Protein AF-V6TPW8-F1 (afdb_monomer)

Organism: Giardia intestinalis (NCBI:txid5741)

Nearest PDB structures (foldseek):
  1ewf-assembly1_A  TM=6.046E-01  e=5.105E-02  Homo sapiens
  8bgm-assembly2_D  TM=3.207E-01  e=4.972E+00  Paraclostridium bifermentans
  8bgm-assembly1_B  TM=3.013E-01  e=5.591E+00  Paraclostridium bifermentans

Secondary structure (DSSP, 8-state):
---SEEEEEEEEEEEEEEEEETTEEEEEEEEEEEEEEEEEEESS---TTHHHHHHHHIIIIIHHHHHHHHHTT-SEE--GGG--TTT-EEEE-TTSS-EEEE----S-TTT-

Foldseek 3Di:
DPDQWDKDWDWDKDKDFPFADPQATAIAMDTPAIHDIDTPGHNDDDCPCVRVVVVCCCHPPVRVVVRCVCHPVHDDGHDVQFFDRVAWDWDDDPPDPDIDIDGHGPPPPVVD

Sequence (112 aa):
VEGSVLLTSALKIRKFIYGFNNDQVRAYVELLGVHGIAVTKNANGDTSYTVPLLAYMVSEKYLPFVNPFLAEPGICLMNGNFIDYATVSTVCLCGEDRVLFASDIEGNRYFA

Radius of gyration: 20.16 Å; Cα contacts (8 Å, |Δi|>4): 165; chains: 1; bounding box: 47×25×56 Å

Mean predicted aligned error: 10.93 Å

pLDDT: mean 74.66, std 9.41, range [42.56, 89.38]

Solvent-accessible surface area (backbone atoms only — not comparable to full-atom values): 6884 Å² total; per-residue (Å²): 130,84,75,63,62,40,80,46,63,49,71,44,68,45,79,43,77,82,48,69,57,93,39,18,38,24,32,44,64,44,82,78,46,78,41,77,75,42,77,80,40,71,80,85,70,87,64,84,59,52,62,62,49,50,49,46,47,42,63,74,49,48,38,69,58,49,31,51,43,27,52,55,84,25,77,45,83,49,77,58,89,42,49,31,72,90,55,55,42,81,46,81,48,87,94,52,102,56,79,46,76,46,56,49,68,44,90,48,79,90,82,107

Structure (mmCIF, N/CA/C/O backbone):
data_AF-V6TPW8-F1
#
_entry.id   AF-V6TPW8-F1
#
loop_
_atom_site.group_PDB
_atom_site.id
_atom_site.type_symbol
_atom_site.label_atom_id
_atom_site.label_alt_id
_atom_site.label_comp_id
_atom_site.label_asym_id
_atom_site.label_entity_id
_atom_site.label_seq_id
_atom_site.pdbx_PDB_ins_code
_atom_site.Cartn_x
_atom_site.Cartn_y
_atom_site.Cartn_z
_atom_site.occupancy
_atom_site.B_iso_or_equiv
_atom_site.auth_seq_id
_atom_site.auth_comp_id
_atom_site.auth_asym_id
_atom_site.auth_atom_id
_atom_site.pdbx_PDB_model_num
ATOM 1 N N . VAL A 1 1 ? 17.233 19.892 -19.324 1.00 42.56 1 VAL A N 1
ATOM 2 C CA . VAL A 1 1 ? 17.650 18.700 -20.094 1.00 42.56 1 VAL A CA 1
ATOM 3 C C . VAL A 1 1 ? 16.449 17.778 -20.143 1.00 42.56 1 VAL A C 1
ATOM 5 O O . VAL A 1 1 ? 16.064 17.262 -19.102 1.00 42.56 1 VAL A O 1
AT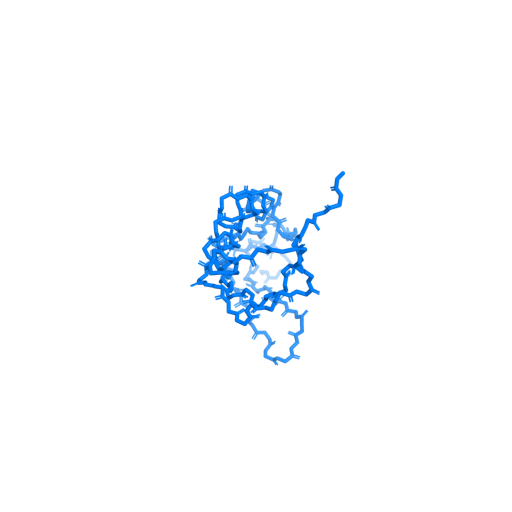OM 8 N N . GLU A 1 2 ? 15.772 17.694 -21.288 1.00 43.56 2 GLU A N 1
ATOM 9 C CA . GLU A 1 2 ? 14.705 16.706 -21.496 1.00 43.56 2 GLU A CA 1
ATOM 10 C C . GLU A 1 2 ? 15.305 15.299 -21.385 1.00 43.56 2 GLU A C 1
ATOM 12 O O . GLU A 1 2 ? 16.385 15.047 -21.920 1.00 43.56 2 GLU A O 1
ATOM 17 N N . GLY A 1 3 ? 14.640 14.399 -20.659 1.00 53.91 3 GLY A N 1
ATOM 18 C CA . GLY A 1 3 ? 15.132 13.041 -20.445 1.00 53.91 3 GLY A CA 1
ATOM 19 C C . GLY A 1 3 ? 15.262 12.272 -21.761 1.00 53.91 3 GLY A C 1
ATOM 20 O O . GLY A 1 3 ? 14.306 12.164 -22.527 1.00 53.91 3 GLY A O 1
ATOM 21 N N . SER A 1 4 ? 16.444 11.709 -22.006 1.00 63.25 4 SER A N 1
ATOM 22 C CA . SER A 1 4 ? 16.781 10.941 -23.214 1.00 63.25 4 SER A CA 1
ATOM 23 C C . SER A 1 4 ? 16.031 9.606 -23.334 1.00 63.25 4 SER A C 1
ATOM 25 O O . SER A 1 4 ? 16.117 8.950 -24.374 1.00 63.25 4 SER A O 1
ATOM 27 N N . VAL A 1 5 ? 15.324 9.193 -22.272 1.00 65.44 5 VAL A N 1
ATOM 28 C CA . VAL A 1 5 ? 14.581 7.933 -22.186 1.00 65.44 5 VAL A CA 1
ATOM 29 C C . VAL A 1 5 ? 13.255 8.144 -21.450 1.00 65.44 5 VAL A C 1
ATOM 31 O O . VAL A 1 5 ? 13.242 8.679 -20.342 1.00 65.44 5 VAL A O 1
ATOM 34 N N . LEU A 1 6 ? 12.152 7.692 -22.051 1.00 73.00 6 LEU A N 1
ATOM 35 C CA . LEU A 1 6 ? 10.829 7.622 -21.422 1.00 73.00 6 LEU A CA 1
ATOM 36 C C . LEU A 1 6 ? 10.450 6.152 -21.230 1.00 73.00 6 LEU A C 1
ATOM 38 O O . LEU A 1 6 ? 10.432 5.395 -22.201 1.00 73.00 6 LEU A O 1
ATOM 42 N N . LEU A 1 7 ? 10.153 5.760 -19.991 1.00 71.69 7 LEU A N 1
ATOM 43 C CA . LEU A 1 7 ? 9.753 4.399 -19.634 1.00 71.69 7 LEU A CA 1
ATOM 44 C C . LEU A 1 7 ? 8.286 4.385 -19.212 1.00 71.69 7 LEU A C 1
ATOM 46 O O . LEU A 1 7 ? 7.850 5.216 -18.417 1.00 71.69 7 LEU A O 1
ATOM 50 N N . THR A 1 8 ? 7.535 3.415 -19.712 1.00 70.56 8 THR A N 1
ATOM 51 C CA . THR A 1 8 ? 6.187 3.095 -19.239 1.00 70.56 8 THR A CA 1
ATOM 52 C C . THR A 1 8 ? 6.202 1.664 -18.731 1.00 70.56 8 THR A C 1
ATOM 54 O O . THR A 1 8 ? 6.762 0.789 -19.378 1.00 70.56 8 THR A O 1
ATOM 57 N N . SER A 1 9 ? 5.642 1.414 -17.552 1.00 72.44 9 SER A N 1
ATOM 58 C CA . SER A 1 9 ? 5.681 0.090 -16.934 1.00 72.44 9 SER A CA 1
ATOM 59 C C . SER A 1 9 ? 4.485 -0.132 -16.030 1.00 72.44 9 SER A C 1
ATOM 61 O O . SER A 1 9 ? 4.004 0.799 -15.383 1.00 72.44 9 SER A O 1
ATOM 63 N N . ALA A 1 10 ? 4.051 -1.387 -15.947 1.00 77.56 10 ALA A N 1
ATOM 64 C CA . ALA A 1 10 ? 3.160 -1.844 -14.901 1.00 77.56 10 ALA A CA 1
ATOM 65 C C . ALA A 1 10 ? 3.984 -2.214 -13.657 1.00 77.56 10 ALA A C 1
ATOM 67 O O . ALA A 1 10 ? 4.744 -3.186 -13.648 1.00 77.56 10 ALA A O 1
ATOM 68 N N . LEU A 1 11 ? 3.828 -1.440 -12.586 1.00 78.75 11 LEU A N 1
ATOM 69 C CA . LEU A 1 11 ? 4.445 -1.753 -11.302 1.00 78.75 11 LEU A CA 1
ATOM 70 C C . LEU A 1 11 ? 3.568 -2.750 -10.546 1.00 78.75 11 LEU A C 1
ATOM 72 O O . LEU A 1 11 ? 2.384 -2.505 -10.314 1.00 78.75 11 LEU A O 1
ATOM 76 N N . LYS A 1 12 ? 4.158 -3.870 -10.126 1.00 80.19 12 LYS A N 1
ATOM 77 C CA . LYS A 1 12 ? 3.511 -4.788 -9.196 1.00 80.19 12 LYS A CA 1
ATOM 78 C C . LYS A 1 12 ? 3.827 -4.318 -7.788 1.00 80.19 12 LYS A C 1
ATOM 80 O O . LYS A 1 12 ? 4.937 -4.493 -7.289 1.00 80.19 12 LYS A O 1
ATOM 85 N N . ILE A 1 13 ? 2.838 -3.703 -7.167 1.00 81.25 13 ILE A N 1
ATOM 86 C CA . ILE A 1 13 ? 2.964 -3.059 -5.870 1.00 81.25 13 ILE A CA 1
ATOM 87 C C . ILE A 1 13 ? 2.056 -3.777 -4.870 1.00 81.25 13 ILE A C 1
ATOM 89 O O . ILE A 1 13 ? 0.943 -4.174 -5.213 1.00 81.25 13 ILE A O 1
ATOM 93 N N . ARG A 1 14 ? 2.521 -3.940 -3.629 1.00 79.25 14 ARG A N 1
ATOM 94 C CA . ARG A 1 14 ? 1.722 -4.455 -2.514 1.00 79.25 14 ARG A CA 1
ATOM 95 C C . ARG A 1 14 ? 1.516 -3.360 -1.482 1.00 79.25 14 ARG A C 1
ATOM 97 O O . ARG A 1 14 ? 2.481 -2.764 -1.018 1.00 79.25 14 ARG A O 1
ATOM 104 N N . LYS A 1 15 ? 0.258 -3.120 -1.117 1.00 78.56 15 LYS A N 1
ATOM 105 C CA . LYS A 1 15 ? -0.105 -2.235 -0.007 1.00 78.56 15 LYS A CA 1
ATOM 106 C C . LYS A 1 15 ? -0.244 -3.038 1.282 1.00 78.56 15 LYS A C 1
ATOM 108 O O . LYS A 1 15 ? -0.792 -4.140 1.261 1.00 78.56 15 LYS A O 1
ATOM 113 N N . PHE A 1 16 ? 0.184 -2.448 2.385 1.00 75.44 16 PHE A N 1
ATOM 114 C CA . PHE A 1 16 ? -0.019 -2.951 3.734 1.00 75.44 16 PHE A CA 1
ATOM 115 C C . PHE A 1 16 ? -0.666 -1.879 4.582 1.00 75.44 16 PHE A C 1
ATOM 117 O O . PHE A 1 16 ? -0.138 -0.778 4.684 1.00 75.44 16 PHE A O 1
ATOM 124 N N . ILE A 1 17 ? -1.788 -2.217 5.204 1.00 68.25 17 ILE A N 1
ATOM 125 C CA . ILE A 1 17 ? -2.412 -1.400 6.240 1.00 68.25 17 ILE A CA 1
ATOM 126 C C . ILE A 1 17 ? -1.998 -2.061 7.546 1.00 68.25 17 ILE A C 1
ATOM 128 O O . ILE A 1 17 ? -2.393 -3.196 7.797 1.00 68.25 17 ILE A O 1
ATOM 132 N N . TYR A 1 18 ? -1.113 -1.419 8.305 1.00 66.31 18 TYR A N 1
ATOM 133 C CA . TYR A 1 18 ? -0.504 -2.049 9.482 1.00 66.31 18 TYR A CA 1
ATOM 134 C C . TYR A 1 18 ? -1.104 -1.563 10.803 1.00 66.31 18 TYR A C 1
ATOM 136 O O . TYR A 1 18 ? -0.752 -2.095 11.852 1.00 66.31 18 TYR A O 1
ATOM 144 N N . GLY A 1 19 ? -2.018 -0.588 10.772 1.00 63.56 19 GLY A N 1
ATOM 145 C CA . GLY A 1 19 ? -2.776 -0.230 11.962 1.00 63.56 19 GLY A CA 1
ATOM 146 C C . GLY A 1 19 ? -3.497 1.108 11.901 1.00 63.56 19 GLY A C 1
ATOM 147 O O . GLY A 1 19 ? -3.365 1.893 10.956 1.00 63.56 19 GLY A O 1
ATOM 148 N N . PHE A 1 20 ? -4.240 1.335 12.976 1.00 72.00 20 PHE A N 1
ATOM 149 C CA . PHE A 1 20 ? -4.947 2.563 13.294 1.00 72.00 20 PHE A CA 1
ATOM 150 C C . PHE A 1 20 ? -4.288 3.139 14.542 1.00 72.00 20 PHE A C 1
ATOM 152 O O . PHE A 1 20 ? -4.134 2.435 15.537 1.00 72.00 20 PHE A O 1
ATOM 159 N N . ASN A 1 21 ? -3.825 4.382 14.471 1.00 70.44 21 ASN A N 1
ATOM 160 C CA . ASN A 1 21 ? -3.207 5.057 15.608 1.00 70.44 21 ASN A CA 1
ATOM 161 C C . ASN A 1 21 ? -3.498 6.553 15.538 1.00 70.44 21 ASN A C 1
ATOM 163 O O . ASN A 1 21 ? -3.427 7.118 14.449 1.00 70.44 21 ASN A O 1
ATOM 167 N N . ASN A 1 22 ? -3.762 7.188 16.682 1.00 72.69 22 ASN A N 1
ATOM 168 C CA . ASN A 1 22 ? -4.096 8.613 16.781 1.00 72.69 22 ASN A CA 1
ATOM 169 C C . ASN A 1 22 ? -5.153 9.033 15.751 1.00 72.69 22 ASN A C 1
ATOM 171 O O . ASN A 1 22 ? -4.910 9.951 14.968 1.00 72.69 22 ASN A O 1
ATOM 175 N N . ASP A 1 23 ? -6.283 8.323 15.703 1.00 76.56 23 ASP A N 1
ATOM 176 C CA . ASP A 1 23 ? -7.386 8.634 14.790 1.00 76.56 23 ASP A CA 1
ATOM 177 C C . ASP A 1 23 ? -6.997 8.518 13.298 1.00 76.56 23 ASP A C 1
ATOM 179 O O . ASP A 1 23 ? -7.713 9.007 12.431 1.00 76.56 23 ASP A O 1
ATOM 183 N N . GLN A 1 24 ? -5.868 7.882 12.956 1.00 79.75 24 GLN A N 1
ATOM 184 C CA . GLN A 1 24 ? -5.347 7.821 11.587 1.00 79.75 24 GLN A CA 1
ATOM 185 C C . GLN A 1 24 ? -5.121 6.394 11.100 1.00 79.75 24 GLN A C 1
ATOM 187 O O . GLN A 1 24 ? -4.525 5.559 11.784 1.00 79.75 24 GLN A O 1
ATOM 192 N N . VAL A 1 25 ? -5.527 6.148 9.855 1.00 81.06 25 VAL A N 1
ATOM 193 C CA . VAL A 1 25 ? -5.174 4.930 9.119 1.00 81.06 25 VAL A CA 1
ATOM 194 C C . VAL A 1 25 ? -3.771 5.065 8.557 1.00 81.06 25 VAL A C 1
ATOM 196 O O . VAL A 1 25 ? -3.503 5.984 7.780 1.00 81.06 25 VAL A O 1
ATOM 199 N N . ARG A 1 26 ? -2.894 4.116 8.885 1.00 84.38 26 ARG A N 1
ATOM 200 C CA . ARG A 1 26 ? -1.511 4.105 8.405 1.00 84.38 26 ARG A CA 1
ATOM 201 C C . ARG A 1 26 ? -1.280 2.969 7.425 1.00 84.38 26 ARG A C 1
ATOM 203 O O . ARG A 1 26 ? -1.803 1.863 7.587 1.00 84.38 26 ARG A O 1
ATOM 210 N N . ALA A 1 27 ? -0.458 3.231 6.418 1.00 83.56 27 ALA A N 1
ATOM 211 C CA . ALA A 1 27 ? -0.069 2.217 5.456 1.00 83.56 27 ALA A CA 1
ATOM 212 C C . ALA A 1 27 ? 1.382 2.347 5.012 1.00 83.56 27 ALA A C 1
ATOM 214 O O . ALA A 1 27 ? 2.050 3.352 5.235 1.00 83.56 27 ALA A O 1
ATOM 215 N N . TYR A 1 28 ? 1.838 1.304 4.334 1.00 84.56 28 TYR A N 1
ATOM 216 C CA . TYR A 1 28 ? 3.091 1.280 3.607 1.00 84.56 28 TYR A CA 1
ATOM 217 C C . TYR A 1 28 ? 2.897 0.526 2.293 1.00 84.56 28 TYR A C 1
ATOM 219 O O . TYR A 1 28 ? 1.988 -0.296 2.134 1.00 84.56 28 TYR A O 1
ATOM 227 N N . VAL A 1 29 ? 3.760 0.817 1.337 1.00 86.00 29 VAL A N 1
ATOM 228 C CA . VAL A 1 29 ? 3.749 0.265 -0.003 1.00 86.00 29 VAL A CA 1
ATOM 229 C C . VAL A 1 29 ? 5.102 -0.366 -0.307 1.00 86.00 29 VAL A C 1
ATOM 231 O O . VAL A 1 29 ? 6.139 0.282 -0.195 1.00 86.00 29 VAL A O 1
ATOM 234 N N . GLU A 1 30 ? 5.083 -1.620 -0.746 1.00 85.50 30 GLU A N 1
ATOM 235 C CA . GLU A 1 30 ? 6.266 -2.368 -1.172 1.00 85.50 30 GLU A CA 1
ATOM 236 C C . GLU A 1 30 ? 6.230 -2.656 -2.675 1.00 85.50 30 GLU A C 1
ATOM 238 O O . GLU A 1 30 ? 5.189 -3.010 -3.240 1.00 85.50 30 GLU A O 1
ATOM 243 N N . LEU A 1 31 ? 7.390 -2.568 -3.327 1.00 84.44 31 LEU A N 1
ATOM 244 C CA . LEU A 1 31 ? 7.559 -3.004 -4.708 1.00 84.44 31 LEU A CA 1
ATOM 245 C C . LEU A 1 31 ? 7.783 -4.519 -4.730 1.00 84.44 31 LEU A C 1
ATOM 247 O O . LEU A 1 31 ? 8.787 -5.009 -4.226 1.00 84.44 31 LEU A O 1
ATOM 251 N N . LEU A 1 32 ? 6.870 -5.259 -5.358 1.00 82.62 32 LEU A N 1
ATOM 252 C CA . LEU A 1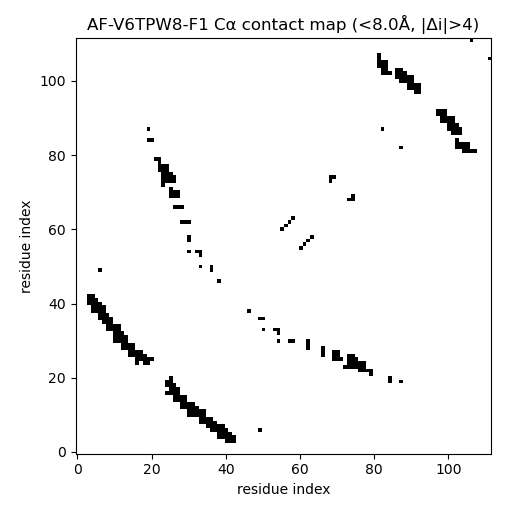 32 ? 7.028 -6.700 -5.589 1.00 82.62 32 LEU A CA 1
ATOM 253 C C . LEU A 1 32 ? 7.741 -7.011 -6.905 1.00 82.62 32 LEU A C 1
ATOM 255 O O . LEU A 1 32 ? 8.257 -8.110 -7.089 1.00 82.62 32 LEU A O 1
ATOM 259 N N . GLY A 1 33 ? 7.721 -6.074 -7.849 1.00 77.56 33 GLY A N 1
ATOM 260 C CA . GLY A 1 33 ? 8.424 -6.211 -9.113 1.00 77.56 33 GLY A CA 1
ATOM 261 C C . GLY A 1 33 ? 7.945 -5.226 -10.166 1.00 77.56 33 GLY A C 1
ATOM 262 O O . GLY A 1 33 ? 6.914 -4.571 -10.030 1.00 77.56 33 GLY A O 1
ATOM 263 N N . VAL A 1 34 ? 8.694 -5.160 -11.258 1.00 77.81 34 VAL A N 1
ATOM 264 C CA . VAL A 1 34 ? 8.447 -4.256 -12.385 1.00 77.81 34 VAL A CA 1
ATOM 265 C C . VAL A 1 34 ? 8.128 -5.111 -13.607 1.00 77.81 34 VAL A C 1
ATOM 267 O O . VAL A 1 34 ? 8.889 -6.019 -13.927 1.00 77.81 34 VAL A O 1
ATOM 270 N N . HIS A 1 35 ? 6.965 -4.906 -14.225 1.00 73.31 35 HIS A N 1
ATOM 271 C CA . HIS A 1 35 ? 6.458 -5.739 -15.319 1.00 73.31 35 HIS A CA 1
ATOM 272 C C . HIS A 1 35 ? 6.094 -4.876 -16.533 1.00 73.31 35 HIS A C 1
ATOM 274 O O . HIS A 1 35 ? 5.803 -3.684 -16.411 1.00 73.31 35 HIS A O 1
ATOM 280 N N . GLY A 1 36 ? 6.113 -5.490 -17.721 1.00 63.25 36 GLY A N 1
ATOM 281 C CA . GLY A 1 36 ? 5.635 -4.862 -18.957 1.00 63.25 36 GLY A CA 1
ATOM 282 C C . GLY A 1 36 ? 6.284 -3.507 -19.241 1.00 63.25 36 GLY A C 1
ATOM 283 O O . GLY A 1 36 ? 5.574 -2.525 -19.436 1.00 63.25 36 GLY A O 1
ATOM 284 N N . ILE A 1 37 ? 7.618 -3.434 -19.186 1.00 71.38 37 ILE A N 1
ATOM 285 C CA . ILE A 1 37 ? 8.340 -2.192 -19.473 1.00 71.38 37 ILE A CA 1
ATOM 286 C C . ILE A 1 37 ? 8.355 -1.957 -20.981 1.00 71.38 37 ILE A C 1
ATOM 288 O O . ILE A 1 37 ? 8.895 -2.762 -21.737 1.00 71.38 37 ILE A O 1
ATOM 292 N N . ALA A 1 38 ? 7.795 -0.829 -21.395 1.00 68.38 38 ALA A N 1
ATOM 293 C CA . ALA A 1 38 ? 7.903 -0.282 -22.733 1.00 68.38 38 ALA A CA 1
ATOM 294 C C . ALA A 1 38 ? 8.795 0.965 -22.705 1.00 68.38 38 ALA A C 1
ATOM 296 O O . ALA A 1 38 ? 8.685 1.815 -21.818 1.00 68.38 38 ALA A O 1
ATOM 297 N N . VAL A 1 39 ? 9.681 1.072 -23.692 1.00 68.75 39 VAL A N 1
ATOM 298 C CA . VAL A 1 39 ? 10.513 2.257 -23.903 1.00 68.75 39 VAL A CA 1
ATOM 299 C C . VAL A 1 39 ? 9.824 3.125 -24.947 1.00 68.75 39 VAL A C 1
ATOM 301 O O . VAL A 1 39 ? 9.787 2.786 -26.125 1.00 68.75 39 VAL A O 1
ATOM 304 N N . THR A 1 40 ? 9.250 4.237 -24.506 1.00 67.44 40 THR A N 1
ATOM 305 C CA . THR A 1 40 ? 8.380 5.093 -25.326 1.00 67.44 40 THR A CA 1
ATOM 306 C C . THR A 1 40 ? 9.182 6.129 -26.122 1.00 67.44 40 THR A C 1
ATOM 308 O O . THR A 1 40 ? 8.725 6.633 -27.143 1.00 67.44 40 THR A O 1
ATOM 311 N N . LYS A 1 41 ? 10.406 6.441 -25.679 1.00 64.56 41 LYS A N 1
ATOM 312 C CA . LYS A 1 41 ? 11.383 7.271 -26.399 1.00 64.56 41 LYS A CA 1
ATOM 313 C C . LYS A 1 41 ? 12.779 6.822 -25.982 1.00 64.56 41 LYS A C 1
ATOM 315 O O . LYS A 1 41 ? 13.028 6.702 -24.786 1.00 64.56 41 LYS A O 1
ATOM 320 N N . ASN A 1 42 ? 13.666 6.576 -26.941 1.00 69.19 42 ASN A N 1
ATOM 321 C CA . ASN A 1 42 ? 15.078 6.287 -26.695 1.00 69.19 42 ASN A CA 1
ATOM 322 C C . ASN A 1 42 ? 15.913 7.000 -27.751 1.00 69.19 42 ASN A C 1
ATOM 324 O O . ASN A 1 42 ? 15.712 6.791 -28.944 1.00 69.19 42 ASN A O 1
ATOM 328 N N . ALA A 1 43 ? 16.813 7.866 -27.300 1.00 64.25 43 ALA A N 1
ATOM 329 C CA . ALA A 1 43 ? 17.572 8.731 -28.182 1.00 64.25 43 ALA A CA 1
ATOM 330 C C . ALA A 1 43 ? 18.887 8.136 -28.713 1.00 64.25 43 ALA A C 1
ATOM 332 O O . ALA A 1 43 ? 19.507 8.878 -29.459 1.00 64.25 43 ALA A O 1
ATOM 333 N N . ASN A 1 44 ? 19.319 6.909 -28.327 1.00 59.72 44 ASN A N 1
ATOM 334 C CA . ASN A 1 44 ? 20.359 6.056 -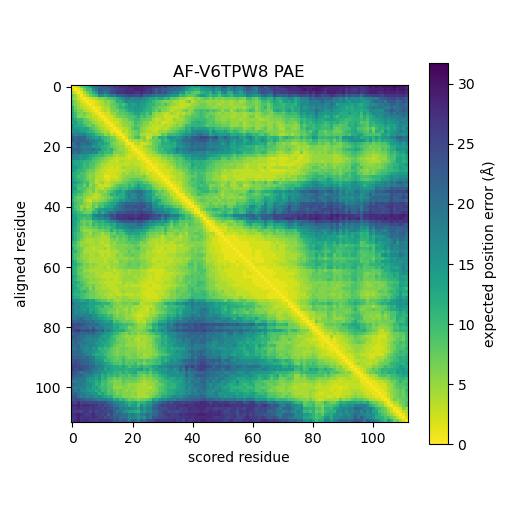28.985 1.00 59.72 44 ASN A CA 1
ATOM 335 C C . ASN A 1 44 ? 21.060 5.026 -28.041 1.00 59.72 44 ASN A C 1
ATOM 337 O O . ASN A 1 44 ? 22.257 4.781 -28.184 1.00 59.72 44 ASN A O 1
ATOM 341 N N . GLY A 1 45 ? 20.382 4.420 -27.057 1.00 63.59 45 GLY A N 1
ATOM 342 C CA . GLY A 1 45 ? 21.029 3.524 -26.073 1.00 63.59 45 GLY A CA 1
ATOM 343 C C . GLY A 1 45 ? 20.537 2.073 -26.052 1.00 63.59 45 GLY A C 1
ATOM 344 O O . GLY A 1 45 ? 19.405 1.793 -26.438 1.00 63.59 45 GLY A O 1
ATOM 345 N N . ASP A 1 46 ? 21.367 1.164 -25.529 1.00 68.38 46 ASP A N 1
ATOM 346 C CA . ASP A 1 46 ? 20.931 -0.154 -25.041 1.00 68.38 46 ASP A CA 1
ATOM 347 C C . ASP A 1 46 ? 19.782 0.018 -24.025 1.00 68.38 46 ASP A C 1
ATOM 349 O O . ASP A 1 46 ? 19.778 0.956 -23.238 1.00 68.38 46 ASP A O 1
ATOM 353 N N . THR A 1 47 ? 18.774 -0.850 -24.048 1.00 68.88 47 THR A N 1
ATOM 354 C CA . THR A 1 47 ? 17.622 -0.795 -23.133 1.00 68.88 47 THR A CA 1
ATOM 355 C C . THR A 1 47 ? 17.657 -1.891 -22.072 1.00 68.88 47 THR A C 1
ATOM 357 O O . THR A 1 47 ? 16.748 -1.961 -21.243 1.00 68.88 47 THR A O 1
ATOM 360 N N . SER A 1 48 ? 18.693 -2.735 -22.061 1.00 71.19 48 SER A N 1
ATOM 361 C CA . SER A 1 48 ? 18.860 -3.846 -21.115 1.00 71.19 48 SER A CA 1
ATOM 362 C C . SER A 1 48 ? 18.842 -3.396 -19.645 1.00 71.19 48 SER A C 1
ATOM 364 O O . SER A 1 48 ? 18.320 -4.099 -18.780 1.00 71.19 48 SER A O 1
ATOM 366 N N . TYR A 1 49 ? 19.319 -2.181 -19.360 1.00 72.94 49 TYR A N 1
ATOM 367 C CA . TYR A 1 49 ? 19.376 -1.615 -18.010 1.00 72.94 49 TYR A CA 1
ATOM 368 C C . TYR A 1 49 ? 18.070 -0.955 -17.542 1.00 72.94 49 TYR A C 1
ATOM 370 O O . TYR A 1 49 ? 17.975 -0.536 -16.389 1.00 72.94 49 TYR A O 1
ATOM 378 N N . THR A 1 50 ? 17.051 -0.835 -18.396 1.00 76.75 50 THR A N 1
ATOM 379 C CA . THR A 1 50 ? 15.826 -0.078 -18.069 1.00 76.75 50 THR A CA 1
ATOM 380 C C . THR A 1 50 ? 15.009 -0.722 -16.949 1.00 76.75 50 THR A C 1
ATOM 382 O O . THR A 1 50 ? 14.507 -0.014 -16.079 1.00 76.75 50 THR A O 1
ATOM 385 N N . VAL A 1 51 ? 14.938 -2.057 -16.916 1.00 76.06 51 VAL A N 1
ATOM 386 C CA . VAL A 1 51 ? 14.270 -2.826 -15.852 1.00 76.06 51 VAL A CA 1
ATOM 387 C C . VAL A 1 51 ? 14.941 -2.629 -14.488 1.00 76.06 51 VAL A C 1
ATOM 389 O O . VAL A 1 51 ? 14.258 -2.166 -13.569 1.00 76.06 51 VAL A O 1
ATOM 392 N N . PRO A 1 52 ? 16.247 -2.924 -14.315 1.00 79.75 52 PRO A N 1
ATOM 393 C CA . PRO A 1 52 ? 16.905 -2.732 -13.026 1.00 79.75 52 PRO A CA 1
ATOM 394 C C . PRO A 1 52 ? 16.959 -1.258 -12.612 1.00 79.75 52 PRO A C 1
ATOM 396 O O . PRO A 1 52 ? 16.795 -0.964 -11.431 1.00 79.75 52 PRO A O 1
ATOM 399 N N . LEU A 1 53 ? 17.109 -0.324 -13.559 1.00 80.69 53 LEU A N 1
ATOM 400 C CA . LEU A 1 53 ? 17.086 1.108 -13.259 1.00 80.69 53 LEU A CA 1
ATOM 401 C C . LEU A 1 53 ? 15.719 1.562 -12.737 1.00 80.69 53 LEU A C 1
ATOM 403 O O . LEU A 1 53 ? 15.663 2.281 -11.743 1.00 80.69 53 LEU A O 1
ATOM 407 N N . LEU A 1 54 ? 14.619 1.140 -13.368 1.00 82.19 54 LEU A N 1
ATOM 408 C CA . LEU A 1 54 ? 13.279 1.512 -12.916 1.00 82.19 54 LEU A CA 1
ATOM 409 C C . LEU A 1 54 ? 12.967 0.909 -11.543 1.00 82.19 54 LEU A C 1
ATOM 411 O O . LEU A 1 54 ? 12.456 1.613 -10.675 1.00 82.19 54 LEU A O 1
ATOM 415 N N . ALA A 1 55 ? 13.322 -0.361 -11.324 1.00 81.81 55 ALA A N 1
ATOM 416 C CA . ALA A 1 55 ? 13.185 -1.002 -10.019 1.00 81.81 55 ALA A CA 1
ATOM 417 C C . ALA A 1 55 ? 13.978 -0.250 -8.941 1.00 81.81 55 ALA A C 1
ATOM 419 O O . ALA A 1 55 ? 13.427 0.067 -7.891 1.00 81.81 55 ALA A O 1
ATOM 420 N N . TYR A 1 56 ? 15.230 0.114 -9.232 1.00 84.44 56 TYR A N 1
ATOM 421 C CA . TYR A 1 56 ? 16.070 0.912 -8.340 1.00 84.44 56 TYR A CA 1
ATOM 422 C C . TYR A 1 56 ? 15.455 2.285 -8.046 1.00 84.44 56 TYR A C 1
ATOM 424 O O . TYR A 1 56 ? 15.341 2.675 -6.890 1.00 84.44 56 TYR A O 1
ATOM 432 N N . MET A 1 57 ? 15.002 3.018 -9.066 1.00 85.00 57 MET A N 1
ATOM 433 C CA . MET A 1 57 ? 14.375 4.327 -8.865 1.00 85.00 57 MET A CA 1
ATOM 434 C C . MET A 1 57 ? 13.123 4.226 -7.989 1.00 85.00 57 MET A C 1
ATOM 436 O O . MET A 1 57 ? 12.927 5.052 -7.099 1.00 85.00 57 MET A O 1
ATOM 440 N N . VAL A 1 58 ? 12.275 3.222 -8.219 1.00 85.62 58 VAL A N 1
ATOM 441 C CA . VAL A 1 58 ? 11.066 3.025 -7.414 1.00 85.62 58 VAL A CA 1
ATOM 442 C C . VAL A 1 58 ? 11.424 2.663 -5.973 1.00 85.62 58 VAL A C 1
ATOM 444 O O . VAL A 1 58 ? 10.930 3.324 -5.062 1.00 85.62 58 VAL A O 1
ATOM 447 N N . SER A 1 59 ? 12.312 1.692 -5.760 1.00 83.94 59 SER A N 1
ATOM 448 C CA . SER A 1 59 ? 12.688 1.223 -4.421 1.00 83.94 59 SER A CA 1
ATOM 449 C C . SER A 1 59 ? 13.488 2.238 -3.608 1.00 83.94 59 SER A C 1
ATOM 451 O O . SER A 1 59 ? 13.239 2.373 -2.418 1.00 83.94 59 SER A O 1
ATOM 453 N N . GLU A 1 60 ? 14.412 2.973 -4.228 1.00 85.88 60 GLU A N 1
ATOM 454 C CA . GLU A 1 60 ? 15.362 3.834 -3.506 1.00 85.88 60 GLU A CA 1
ATOM 455 C C . GLU A 1 60 ? 14.954 5.308 -3.475 1.00 85.88 60 GLU A C 1
ATOM 457 O O . GLU A 1 60 ? 15.462 6.078 -2.662 1.00 85.88 60 GLU A O 1
ATOM 462 N N . LYS A 1 61 ? 14.057 5.744 -4.370 1.00 85.75 61 LYS A N 1
ATOM 463 C CA . LYS A 1 61 ? 13.624 7.151 -4.430 1.00 85.75 61 LYS A CA 1
ATOM 464 C C . LYS A 1 61 ? 12.142 7.309 -4.143 1.00 85.75 61 LYS A C 1
ATOM 466 O O . LYS A 1 61 ? 11.782 8.059 -3.243 1.00 85.75 61 LYS A O 1
ATOM 471 N N . TYR A 1 62 ? 11.282 6.622 -4.893 1.00 85.38 62 TYR A N 1
ATOM 472 C CA . TYR A 1 62 ? 9.840 6.873 -4.811 1.00 85.38 62 TYR A CA 1
ATOM 473 C C . TYR A 1 62 ? 9.189 6.248 -3.578 1.00 85.38 62 TYR A C 1
ATOM 475 O O . TYR A 1 62 ? 8.442 6.937 -2.891 1.00 85.38 62 TYR A O 1
ATOM 483 N N . LEU A 1 63 ? 9.475 4.983 -3.258 1.00 87.25 63 LEU A N 1
ATOM 484 C CA . LEU A 1 63 ? 8.914 4.343 -2.065 1.00 87.25 63 LEU A CA 1
ATOM 485 C C . LEU A 1 63 ? 9.369 5.027 -0.766 1.00 87.25 63 LEU A C 1
ATOM 487 O O . LEU A 1 63 ? 8.500 5.347 0.045 1.00 87.25 63 LEU A O 1
ATOM 491 N N . PRO A 1 64 ? 10.662 5.355 -0.564 1.00 89.38 64 PRO A N 1
ATOM 492 C CA . PRO A 1 64 ? 11.103 6.080 0.625 1.00 89.38 64 PRO A CA 1
ATOM 493 C C . PRO A 1 64 ? 10.534 7.495 0.705 1.00 89.38 64 PRO A C 1
ATOM 495 O O . PRO A 1 64 ? 10.463 8.052 1.791 1.00 89.38 64 PRO A O 1
ATOM 498 N N . PHE A 1 65 ? 10.116 8.075 -0.423 1.00 88.38 65 PHE A N 1
ATOM 499 C CA . PHE A 1 65 ? 9.431 9.362 -0.443 1.00 88.38 65 PHE A CA 1
ATOM 500 C C . PHE A 1 65 ? 7.945 9.240 -0.087 1.00 88.38 65 PHE A C 1
ATOM 502 O O . PHE A 1 65 ? 7.457 10.021 0.717 1.00 88.38 65 PHE A O 1
ATOM 509 N N . VAL A 1 66 ? 7.220 8.274 -0.658 1.00 87.12 66 VAL A N 1
ATOM 510 C CA . VAL A 1 66 ? 5.761 8.130 -0.479 1.00 87.12 66 VAL A CA 1
ATOM 511 C C . VAL A 1 66 ? 5.405 7.546 0.884 1.00 87.12 66 VAL A C 1
ATOM 513 O O . VAL A 1 66 ? 4.453 7.985 1.525 1.00 87.12 66 VAL A O 1
ATOM 516 N N . ASN A 1 67 ? 6.159 6.552 1.337 1.00 89.19 67 ASN A N 1
ATOM 517 C CA . ASN A 1 67 ? 5.807 5.801 2.529 1.00 89.19 67 ASN A CA 1
ATOM 518 C C . ASN A 1 67 ? 5.803 6.603 3.838 1.00 89.19 67 ASN A C 1
ATOM 520 O O . ASN A 1 67 ? 4.922 6.340 4.655 1.00 89.19 67 ASN A O 1
ATOM 524 N N . PRO A 1 68 ? 6.688 7.595 4.051 1.00 89.00 68 PRO A N 1
ATOM 525 C CA . PRO A 1 68 ? 6.555 8.514 5.171 1.00 89.00 68 PRO A CA 1
ATOM 526 C C . PRO A 1 68 ? 5.187 9.187 5.218 1.00 89.00 68 PRO A C 1
ATOM 528 O O . PRO A 1 68 ? 4.588 9.183 6.278 1.00 89.00 68 PRO A O 1
ATOM 531 N N . PHE A 1 69 ? 4.636 9.652 4.090 1.00 85.88 69 PHE A N 1
ATOM 532 C CA . PHE A 1 69 ? 3.303 10.273 4.063 1.00 85.88 69 PHE A CA 1
ATOM 533 C C . PHE A 1 69 ? 2.176 9.284 4.385 1.00 85.88 69 PHE A C 1
ATOM 535 O O . PHE A 1 69 ? 1.211 9.639 5.060 1.00 85.88 69 PHE A O 1
ATOM 542 N N . LEU A 1 70 ? 2.297 8.038 3.913 1.00 84.44 70 LEU A N 1
ATOM 543 C CA . LEU A 1 70 ? 1.326 6.976 4.200 1.00 84.44 70 LEU A CA 1
ATOM 544 C C . LEU A 1 70 ? 1.372 6.511 5.660 1.00 84.44 70 LEU A C 1
ATOM 546 O O . LEU A 1 70 ? 0.360 6.038 6.182 1.00 84.44 70 LEU A O 1
ATOM 550 N N . ALA A 1 71 ? 2.528 6.644 6.310 1.00 84.56 71 ALA A N 1
ATOM 551 C CA . ALA A 1 71 ? 2.693 6.373 7.729 1.00 84.56 71 ALA A CA 1
ATOM 552 C C . ALA A 1 71 ? 2.242 7.569 8.585 1.00 84.56 71 ALA A C 1
ATOM 554 O O . ALA A 1 71 ? 1.501 7.373 9.545 1.00 84.56 71 ALA A O 1
ATOM 555 N N . GLU A 1 72 ? 2.667 8.787 8.234 1.00 83.75 72 GLU A N 1
ATOM 556 C CA . GLU A 1 72 ? 2.379 10.052 8.921 1.00 83.75 72 GLU A CA 1
ATOM 557 C C . GLU A 1 72 ? 2.350 11.210 7.896 1.00 83.75 72 GLU A C 1
ATOM 559 O O . GLU A 1 72 ? 3.374 11.523 7.284 1.00 83.75 72 GLU A O 1
ATOM 564 N N . PRO A 1 73 ? 1.200 11.872 7.657 1.00 75.19 73 PRO A N 1
ATOM 565 C CA . PRO A 1 73 ? 0.003 11.965 8.505 1.00 75.19 73 PRO A CA 1
ATOM 566 C C . PRO A 1 73 ? -1.020 10.824 8.349 1.00 75.19 73 PRO A C 1
ATOM 568 O O . PRO A 1 73 ? -2.093 10.890 8.940 1.00 75.19 73 PRO A O 1
ATOM 571 N N . GLY A 1 74 ? -0.726 9.790 7.558 1.00 77.88 74 GLY A N 1
ATOM 572 C CA . GLY A 1 74 ? -1.669 8.701 7.298 1.00 77.88 74 GLY A CA 1
ATOM 573 C C . GLY A 1 74 ? -2.640 9.002 6.151 1.00 77.88 74 GLY A C 1
ATOM 574 O O . GLY A 1 74 ? -2.623 10.074 5.547 1.00 77.88 74 GLY A O 1
ATOM 575 N N . ILE A 1 75 ? -3.476 8.022 5.805 1.00 80.31 75 ILE A N 1
ATOM 576 C CA . ILE A 1 75 ? -4.337 8.068 4.608 1.00 80.31 75 ILE A CA 1
ATOM 577 C C . ILE A 1 75 ? -5.707 8.684 4.903 1.00 80.31 75 ILE A C 1
ATOM 579 O O . ILE A 1 75 ? -6.326 9.287 4.027 1.00 80.31 75 ILE A O 1
ATOM 583 N N . CYS A 1 76 ? -6.222 8.495 6.115 1.00 78.62 76 CYS A N 1
ATOM 584 C CA . CYS A 1 76 ? -7.577 8.897 6.472 1.00 78.62 76 CYS A CA 1
ATOM 585 C C . CYS A 1 76 ? -7.680 9.164 7.974 1.00 78.62 76 CYS A C 1
ATOM 587 O O . CYS A 1 76 ? -7.077 8.439 8.765 1.00 78.62 76 CYS A O 1
ATOM 589 N N . LEU A 1 77 ? -8.455 10.192 8.330 1.00 76.81 77 LEU A N 1
ATOM 590 C CA . LEU A 1 77 ? -8.849 10.499 9.700 1.00 76.81 77 LEU A CA 1
ATOM 591 C C . LEU A 1 77 ? -10.146 9.762 10.044 1.00 76.81 77 LEU A C 1
ATOM 593 O O . LEU A 1 77 ? -11.130 9.835 9.309 1.00 76.81 77 LEU A O 1
ATOM 597 N N . MET A 1 78 ? -10.150 9.098 11.186 1.00 73.88 78 MET A N 1
ATOM 598 C CA . MET A 1 78 ? -11.296 8.448 11.799 1.00 73.88 78 MET A CA 1
ATOM 599 C C . MET A 1 78 ? -11.664 9.190 13.072 1.00 73.88 78 MET A C 1
ATOM 601 O O . MET A 1 78 ? -10.793 9.659 13.784 1.00 73.88 78 MET A O 1
ATOM 605 N N . ASN A 1 79 ? -12.949 9.305 13.385 1.00 72.88 79 ASN A N 1
ATOM 606 C CA . ASN A 1 79 ? -13.359 9.943 14.632 1.00 72.88 79 ASN A CA 1
ATOM 607 C C . ASN A 1 79 ? -13.106 8.991 15.813 1.00 72.88 79 ASN A C 1
ATOM 609 O O . ASN A 1 79 ? -13.953 8.146 16.098 1.00 72.88 79 ASN A O 1
ATOM 613 N N . GLY A 1 80 ? -11.972 9.123 16.501 1.00 67.50 80 GLY A N 1
ATOM 614 C CA . GLY A 1 80 ? -11.563 8.189 17.552 1.00 67.50 80 GLY A CA 1
ATOM 615 C C . GLY A 1 80 ? -12.357 8.278 18.852 1.00 67.50 80 GLY A C 1
ATOM 616 O O . GLY A 1 80 ? -12.151 7.461 19.740 1.00 67.50 80 GLY A O 1
ATOM 617 N N . ASN A 1 81 ? -13.311 9.208 18.974 1.00 70.38 81 ASN A N 1
ATOM 618 C CA . ASN A 1 81 ? -14.167 9.316 20.165 1.00 70.38 81 ASN A CA 1
ATOM 619 C C . ASN A 1 81 ? -15.092 8.104 20.379 1.00 70.38 81 ASN A C 1
ATOM 621 O O . ASN A 1 81 ? -15.682 7.975 21.450 1.00 70.38 81 ASN A O 1
ATOM 625 N N . PHE A 1 82 ? -15.270 7.260 19.360 1.00 70.81 82 PHE A N 1
ATOM 626 C CA . PHE A 1 82 ? -16.263 6.184 19.358 1.00 70.81 82 PHE A CA 1
ATOM 627 C C . PHE A 1 82 ? -15.729 4.883 18.753 1.00 70.81 82 PHE A C 1
ATOM 629 O O . PHE A 1 82 ? -16.530 4.089 18.285 1.00 70.81 82 PHE A O 1
A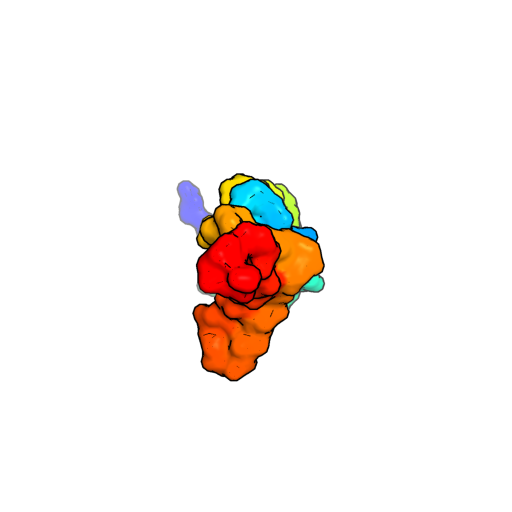TOM 636 N N . ILE A 1 83 ? -14.413 4.686 18.661 1.00 76.38 83 ILE A N 1
ATOM 637 C CA . ILE A 1 83 ? -13.823 3.573 17.902 1.00 76.38 83 ILE A CA 1
ATOM 638 C C . ILE A 1 83 ? -12.966 2.724 18.837 1.00 76.38 83 ILE A C 1
ATOM 640 O O . ILE A 1 83 ? -12.025 3.239 19.437 1.00 76.38 83 ILE A O 1
ATOM 644 N N . ASP A 1 84 ? -13.265 1.426 18.919 1.00 77.19 84 ASP A N 1
ATOM 645 C CA . ASP A 1 84 ? -12.354 0.443 19.509 1.00 77.19 84 ASP A CA 1
ATOM 646 C C . ASP A 1 84 ? -11.263 0.065 18.496 1.00 77.19 84 ASP A C 1
ATOM 648 O O . ASP A 1 84 ? -11.460 -0.769 17.607 1.00 77.19 84 ASP A O 1
ATOM 652 N N . TYR A 1 85 ? -10.074 0.639 18.674 1.00 75.94 85 TYR A N 1
ATOM 653 C CA . TYR A 1 85 ? -8.903 0.384 17.837 1.00 75.94 85 TYR A CA 1
ATOM 654 C C . TYR A 1 85 ? -8.518 -1.097 17.697 1.00 75.94 85 TYR A C 1
ATOM 656 O O . TYR A 1 85 ? -7.927 -1.467 16.680 1.00 75.94 85 TYR A O 1
ATOM 664 N N . ALA A 1 86 ? -8.837 -1.946 18.678 1.00 77.19 86 ALA A N 1
ATOM 665 C CA . ALA A 1 86 ? -8.502 -3.368 18.647 1.00 77.19 86 ALA A CA 1
ATOM 666 C C . ALA A 1 86 ? -9.385 -4.172 17.678 1.00 77.19 86 ALA A C 1
ATOM 668 O O . ALA A 1 86 ? -8.991 -5.252 17.237 1.00 77.19 86 ALA A O 1
ATOM 669 N N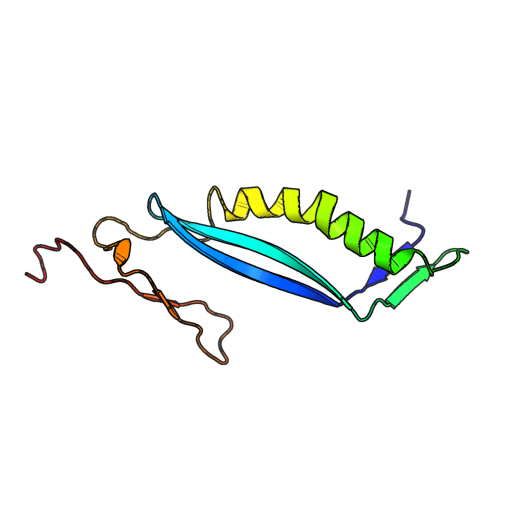 . THR A 1 87 ? -10.561 -3.647 17.329 1.00 77.88 87 THR A N 1
ATOM 670 C CA . THR A 1 87 ? -11.554 -4.327 16.479 1.00 77.88 87 THR A CA 1
ATOM 671 C C . THR A 1 87 ? -11.533 -3.853 15.032 1.00 77.88 87 THR A C 1
ATOM 673 O O . THR A 1 87 ? -12.248 -4.403 14.189 1.00 77.88 87 THR A O 1
ATOM 676 N N . VAL A 1 88 ? -10.711 -2.846 14.714 1.00 78.25 88 VAL A N 1
ATOM 677 C CA . VAL A 1 88 ? -10.727 -2.252 13.382 1.00 78.25 88 VAL A CA 1
ATOM 678 C C . VAL A 1 88 ? -10.301 -3.277 12.333 1.00 78.25 88 VAL A C 1
ATOM 680 O O . VAL A 1 88 ? -9.214 -3.855 12.376 1.00 78.25 88 VAL A O 1
ATOM 683 N N . SER A 1 89 ? -11.151 -3.450 11.329 1.00 79.12 89 SER A N 1
ATOM 684 C CA . SER A 1 89 ? -10.948 -4.340 10.198 1.00 79.12 89 SER A CA 1
ATOM 685 C C . SER A 1 89 ? -11.048 -3.574 8.883 1.00 79.12 89 SER A C 1
ATOM 687 O O . SER A 1 89 ? -11.853 -2.654 8.717 1.00 79.12 89 SER A O 1
ATOM 689 N N . THR A 1 90 ? -10.218 -3.970 7.918 1.00 77.75 90 THR A N 1
ATOM 690 C CA . THR A 1 90 ? -10.300 -3.465 6.545 1.00 77.75 90 THR A CA 1
ATOM 691 C C . THR A 1 90 ? -11.127 -4.430 5.707 1.00 77.75 90 THR A C 1
ATOM 693 O O . THR A 1 90 ? -10.724 -5.570 5.480 1.00 77.75 90 THR A O 1
ATOM 696 N N . VAL A 1 91 ? -12.252 -3.954 5.182 1.00 76.56 91 VAL A N 1
ATOM 697 C CA . VAL A 1 91 ? -13.123 -4.712 4.287 1.00 76.56 91 VAL A CA 1
ATOM 698 C C . VAL A 1 91 ? -12.832 -4.307 2.844 1.00 76.56 91 VAL A C 1
ATOM 700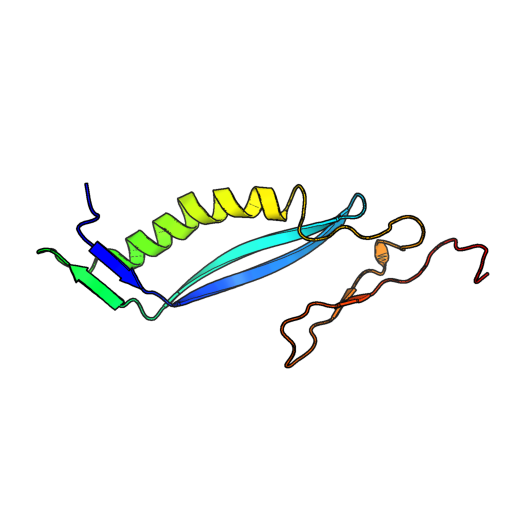 O O . VAL A 1 91 ? -12.984 -3.149 2.448 1.00 76.56 91 VAL A O 1
ATOM 703 N N . CYS A 1 92 ? -12.398 -5.281 2.043 1.00 68.81 92 CYS A N 1
ATOM 704 C CA . CYS A 1 92 ? -12.217 -5.102 0.608 1.00 68.81 92 CYS A CA 1
ATOM 705 C C . CYS A 1 92 ? -13.568 -5.283 -0.095 1.00 68.81 92 CYS A C 1
ATOM 707 O O . CYS A 1 92 ? -14.105 -6.391 -0.126 1.00 68.81 92 CYS A O 1
ATOM 709 N N . LEU A 1 93 ? -14.120 -4.204 -0.652 1.00 74.38 93 LEU A N 1
ATOM 710 C CA . LEU A 1 93 ? -15.352 -4.257 -1.435 1.00 74.38 93 LEU A CA 1
ATOM 711 C C . LEU A 1 93 ? -15.006 -4.649 -2.876 1.00 74.38 93 LEU A C 1
ATOM 713 O O . LEU A 1 93 ? -14.532 -3.837 -3.669 1.00 74.38 93 LEU A O 1
ATOM 717 N N . CYS A 1 94 ? -15.195 -5.927 -3.209 1.00 69.62 94 CYS A N 1
ATOM 718 C CA . CYS A 1 94 ? -14.919 -6.443 -4.547 1.00 69.62 94 CYS A CA 1
ATOM 719 C C . CYS A 1 94 ? -15.761 -5.707 -5.603 1.00 69.62 94 CYS A C 1
ATOM 721 O O . CYS A 1 94 ? -16.984 -5.813 -5.601 1.00 69.62 94 CYS A O 1
ATOM 723 N N . GLY A 1 95 ? -15.098 -5.011 -6.530 1.00 74.25 95 GLY A N 1
ATOM 724 C CA . GLY A 1 95 ? -15.746 -4.289 -7.632 1.00 74.25 95 GLY A CA 1
ATOM 725 C C . GLY A 1 95 ? -15.935 -2.790 -7.398 1.00 74.25 95 GLY A C 1
ATOM 726 O O . GLY A 1 95 ? -16.349 -2.096 -8.323 1.00 74.25 95 GLY A O 1
ATOM 727 N N . GLU A 1 96 ? -15.586 -2.275 -6.217 1.00 76.56 96 GLU A N 1
ATOM 728 C CA . GLU A 1 96 ? -15.591 -0.839 -5.937 1.00 76.56 96 GLU A CA 1
ATOM 729 C C . GLU A 1 96 ? -14.169 -0.287 -5.806 1.00 76.56 96 GLU A C 1
ATOM 731 O O . GLU A 1 96 ? -13.281 -0.929 -5.247 1.00 76.56 96 GLU A O 1
ATOM 736 N N . ASP A 1 97 ? -13.962 0.949 -6.265 1.00 75.06 97 ASP A N 1
ATOM 737 C CA . ASP A 1 97 ? -12.727 1.706 -6.017 1.00 75.06 97 ASP A CA 1
ATOM 738 C C . ASP A 1 97 ? -12.773 2.387 -4.637 1.00 75.06 97 ASP A C 1
ATOM 740 O O . ASP A 1 97 ? -12.632 3.601 -4.489 1.00 75.06 97 ASP A O 1
ATOM 744 N N . ARG A 1 98 ? -13.122 1.603 -3.609 1.00 72.25 98 ARG A N 1
ATOM 745 C CA . ARG A 1 98 ? -13.341 2.073 -2.237 1.00 72.25 98 ARG A CA 1
ATOM 746 C C . ARG A 1 98 ? -12.798 1.066 -1.236 1.00 72.25 98 ARG A C 1
ATOM 748 O O . ARG A 1 98 ? -12.843 -0.143 -1.446 1.00 72.25 98 ARG A O 1
ATOM 755 N N . VAL A 1 99 ? -12.297 1.581 -0.117 1.00 74.69 99 VAL A N 1
ATOM 756 C CA . VAL A 1 99 ? -11.877 0.775 1.032 1.00 74.69 99 VAL A CA 1
ATOM 757 C C . VAL A 1 99 ? -12.803 1.111 2.187 1.00 74.69 99 VAL A C 1
ATOM 759 O O . VAL A 1 99 ? -12.921 2.279 2.554 1.00 74.69 99 VAL A O 1
ATOM 762 N N . LEU A 1 100 ? -13.464 0.094 2.738 1.00 78.81 100 LEU A N 1
ATOM 763 C CA . LEU A 1 100 ? -14.294 0.247 3.923 1.00 78.81 100 LEU A CA 1
ATOM 764 C C . LEU A 1 100 ? -13.482 -0.154 5.148 1.00 78.81 100 LEU A C 1
ATOM 766 O O . LEU A 1 100 ? -12.873 -1.222 5.187 1.00 78.81 100 LEU A O 1
ATOM 770 N N . PHE A 1 101 ? -13.514 0.699 6.158 1.00 79.50 101 PHE A N 1
ATOM 771 C CA . PHE A 1 101 ? -12.994 0.382 7.473 1.00 79.50 101 PHE A CA 1
ATOM 772 C C . PHE A 1 101 ? -14.163 0.225 8.435 1.00 79.50 101 PHE A C 1
ATOM 774 O O . PHE A 1 101 ? -15.027 1.099 8.499 1.00 79.50 101 PHE A O 1
ATOM 781 N N . ALA A 1 102 ? -14.197 -0.896 9.142 1.00 79.69 102 ALA A N 1
ATOM 782 C CA . ALA A 1 102 ? -15.223 -1.211 10.125 1.00 79.69 102 ALA A CA 1
ATOM 783 C C . ALA A 1 102 ? -14.567 -1.379 11.491 1.00 79.69 102 ALA A C 1
ATOM 785 O O . ALA A 1 102 ? -13.471 -1.923 11.573 1.00 79.69 102 ALA A O 1
ATOM 786 N N . SER A 1 103 ? -15.227 -0.912 12.541 1.00 79.62 103 SER A N 1
ATOM 787 C CA . SER A 1 103 ? -14.763 -1.024 13.919 1.00 79.62 103 SER A CA 1
ATOM 788 C C . SER A 1 103 ? -15.963 -1.058 14.846 1.00 79.62 103 SER A C 1
ATOM 790 O O .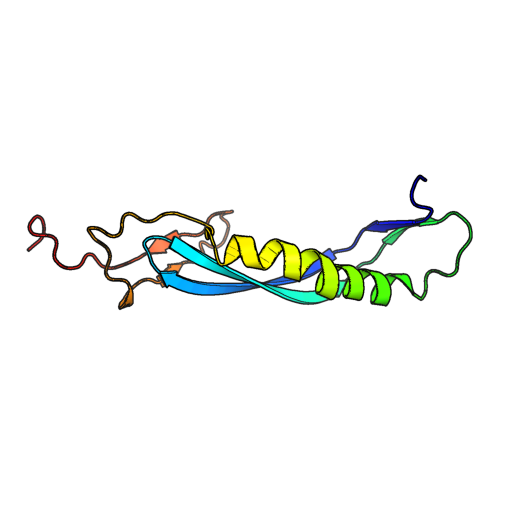 SER A 1 103 ? -16.981 -0.426 14.544 1.00 79.62 103 SER A O 1
ATOM 792 N N . ASP A 1 104 ? -15.822 -1.735 15.978 1.00 78.69 104 ASP A N 1
ATOM 793 C CA . ASP A 1 104 ? -16.789 -1.646 17.060 1.00 78.69 104 ASP A CA 1
ATOM 794 C C . ASP A 1 104 ? -16.711 -0.275 17.733 1.00 78.69 104 ASP A C 1
ATOM 796 O O . ASP A 1 104 ? -15.701 0.439 17.662 1.00 78.69 104 ASP A O 1
ATOM 800 N N . ILE A 1 105 ? -17.817 0.09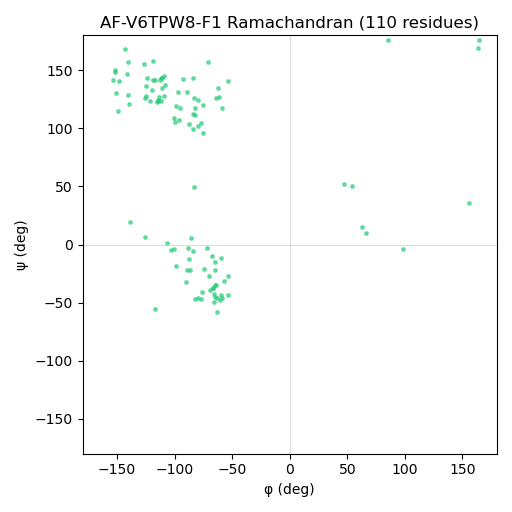2 18.378 1.00 75.81 105 ILE A N 1
ATOM 801 C CA . ILE A 1 105 ? -17.947 1.335 19.125 1.00 75.81 105 ILE A CA 1
ATOM 802 C C . ILE A 1 105 ? -17.744 1.037 20.610 1.00 75.81 105 ILE A C 1
ATOM 804 O O . ILE A 1 105 ? -18.642 0.499 21.258 1.00 75.81 105 ILE A O 1
ATOM 808 N N . GLU A 1 106 ? -16.590 1.407 21.169 1.00 68.31 106 GLU A N 1
ATOM 809 C CA . GLU A 1 106 ? -16.346 1.291 22.613 1.00 68.31 106 GLU A CA 1
ATOM 810 C C . GLU A 1 106 ? -16.899 2.498 23.382 1.00 68.31 106 GLU A C 1
ATOM 812 O O . GLU A 1 106 ? -16.833 3.641 22.927 1.00 68.31 106 GLU A O 1
ATOM 817 N N . GLY A 1 107 ? -17.427 2.260 24.587 1.00 59.59 107 GLY A N 1
ATOM 818 C CA . GLY A 1 107 ? -17.684 3.319 25.574 1.00 59.59 107 GLY A CA 1
ATOM 819 C C . GLY A 1 107 ? -18.756 4.357 25.210 1.00 59.59 107 GLY A C 1
ATOM 820 O O . GLY A 1 107 ? -18.899 5.362 25.914 1.00 59.59 107 GLY A O 1
ATOM 821 N N . ASN A 1 108 ? -19.535 4.143 24.147 1.00 55.88 108 ASN A N 1
ATOM 822 C CA . ASN A 1 108 ? -20.566 5.090 23.746 1.00 55.88 108 ASN A CA 1
ATOM 823 C C . ASN A 1 108 ? -21.801 4.985 24.655 1.00 55.88 108 ASN A C 1
ATOM 825 O O . ASN A 1 108 ? -22.635 4.093 24.518 1.00 55.88 108 ASN A O 1
ATOM 829 N N . ARG A 1 109 ? -21.948 5.965 25.551 1.00 55.16 109 ARG A N 1
ATOM 830 C CA . ARG A 1 109 ? -23.086 6.103 26.478 1.00 55.16 109 ARG A CA 1
ATOM 831 C C . ARG A 1 109 ? -24.454 6.237 25.791 1.00 55.16 109 ARG A C 1
ATOM 833 O O . ARG A 1 109 ? -25.462 6.191 26.481 1.00 55.16 109 ARG A O 1
ATOM 840 N N . TYR A 1 110 ? -24.500 6.447 24.474 1.00 54.81 110 TYR A N 1
ATOM 841 C CA . TYR A 1 110 ? -25.742 6.513 23.700 1.00 54.81 110 TYR A CA 1
ATOM 842 C C . TYR A 1 110 ? -26.233 5.141 23.202 1.00 54.81 110 TYR A C 1
ATOM 844 O O . TYR A 1 110 ? -27.372 5.056 22.751 1.00 54.81 110 TYR A O 1
ATOM 852 N N . PHE A 1 111 ? -25.407 4.089 23.280 1.00 55.88 111 PHE A N 1
ATOM 853 C CA . PHE A 1 111 ? -25.751 2.724 22.841 1.00 55.88 111 PHE A CA 1
ATOM 854 C C . PHE A 1 111 ? -25.556 1.650 23.930 1.00 55.88 111 PHE A C 1
ATOM 856 O O . PHE A 1 111 ? -25.682 0.464 23.628 1.00 55.88 111 PHE A O 1
ATOM 863 N N . ALA A 1 112 ? -25.245 2.058 25.166 1.00 52.56 112 ALA A N 1
ATOM 864 C CA . ALA A 1 112 ? -25.131 1.191 26.342 1.00 52.56 112 ALA A CA 1
ATOM 865 C C . ALA A 1 112 ? -26.450 1.103 27.124 1.00 52.56 112 ALA A C 1
ATOM 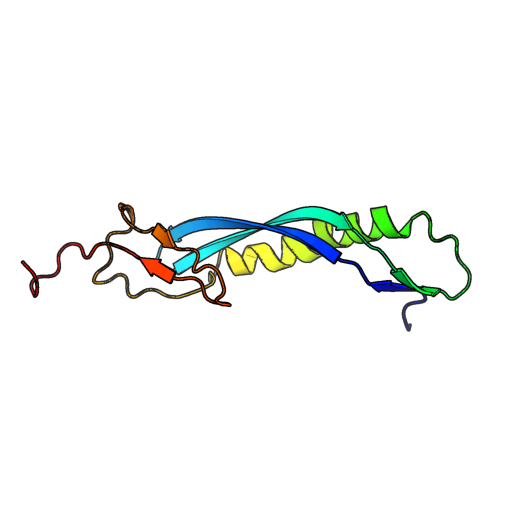867 O O . ALA A 1 112 ? -27.176 2.124 27.165 1.00 52.56 112 ALA A O 1
#